Protein AF-A0A528KGW8-F1 (afdb_monomer)

Secondary structure (DSSP, 8-state):
----HHHHHHHHHHHHHHHHHTPPP----GGGG-GGGGT-SSGGGS-HHHHHHHHHHHT-SS-------BTTB--HHHHHHHHTS-GGG-

Foldseek 3Di:
DPDDPQQVVLVVVQVVVCVVPVHDGDDDDLCQLDDQLVVDPALVSGDPRNVVVLVCQLPDPDDDDTADQDPNDGDPSSVSSVNNDDPVSD

Sequence (90 aa):
TRPSKTRSFVDLVVQDIAARHGLTGHTYDIDDVGPSLGAAKWSRDLDDRGQAILAQVIAADVLVVGSPTYKGSYTGLFKHFFDLIDPSAL

pLDDT: mean 93.07, std 7.33, range [52.91, 98.0]

Structure (mmCIF, N/CA/C/O backbone):
data_AF-A0A528KGW8-F1
#
_entry.id   AF-A0A528KGW8-F1
#
loop_
_atom_site.group_PDB
_atom_site.id
_atom_site.type_symbol
_atom_site.label_atom_id
_atom_site.label_alt_id
_atom_site.label_comp_id
_atom_site.label_asym_id
_atom_site.label_entity_id
_atom_site.label_seq_id
_atom_site.pdbx_PDB_ins_code
_atom_site.Cartn_x
_atom_site.Cartn_y
_atom_site.Cartn_z
_atom_site.occupancy
_atom_site.B_iso_or_equiv
_atom_site.auth_seq_id
_atom_site.auth_comp_id
_atom_site.auth_asym_id
_atom_site.auth_atom_id
_atom_site.pdbx_PDB_model_num
ATOM 1 N N . THR A 1 1 ? 13.891 -5.876 10.492 1.00 52.91 1 THR A N 1
ATOM 2 C CA . THR A 1 1 ? 12.843 -4.835 10.516 1.00 52.91 1 THR A CA 1
ATOM 3 C C . THR A 1 1 ? 13.505 -3.474 10.473 1.00 52.91 1 THR A C 1
ATOM 5 O O . THR A 1 1 ? 14.376 -3.197 11.289 1.00 52.91 1 THR A O 1
ATOM 8 N N . ARG A 1 2 ? 13.171 -2.644 9.480 1.00 60.81 2 ARG A N 1
ATOM 9 C CA . ARG A 1 2 ? 13.604 -1.240 9.438 1.00 60.81 2 ARG A CA 1
ATOM 10 C C . ARG A 1 2 ? 12.528 -0.420 10.163 1.00 60.81 2 ARG A C 1
ATOM 12 O O . ARG A 1 2 ? 11.365 -0.555 9.794 1.00 60.81 2 ARG A O 1
ATOM 19 N N . PRO A 1 3 ? 12.845 0.365 11.204 1.00 76.06 3 PRO A N 1
ATOM 20 C CA . PRO A 1 3 ? 11.818 1.116 11.920 1.00 76.06 3 PRO A CA 1
ATOM 21 C C . PRO A 1 3 ? 11.200 2.180 10.998 1.00 76.06 3 PRO A C 1
ATOM 23 O O . PRO A 1 3 ? 11.921 2.998 10.426 1.00 76.06 3 PRO A O 1
ATOM 26 N N . SER A 1 4 ? 9.871 2.172 10.856 1.00 87.56 4 SER A N 1
ATOM 27 C CA . SER A 1 4 ? 9.104 3.115 10.030 1.00 87.56 4 SER A CA 1
ATOM 28 C C . SER A 1 4 ? 7.947 3.688 10.847 1.00 87.56 4 SER A C 1
ATOM 30 O O . SER A 1 4 ? 7.039 2.963 11.242 1.00 87.56 4 SER A O 1
ATOM 32 N N . LYS A 1 5 ? 7.976 5.005 11.104 1.00 91.25 5 LYS A N 1
ATOM 33 C CA . LYS A 1 5 ? 6.914 5.697 11.858 1.00 91.25 5 LYS A CA 1
ATOM 34 C C . LYS A 1 5 ? 5.560 5.595 11.153 1.00 91.25 5 LYS A C 1
ATOM 36 O O . LYS A 1 5 ? 4.556 5.361 11.815 1.00 91.25 5 LYS A O 1
ATOM 41 N N . THR A 1 6 ? 5.548 5.735 9.823 1.00 92.81 6 THR A N 1
ATOM 42 C CA . THR A 1 6 ? 4.339 5.579 9.003 1.00 92.81 6 THR A CA 1
ATOM 43 C C . THR A 1 6 ? 3.759 4.183 9.179 1.00 92.81 6 THR A C 1
ATOM 45 O O . THR A 1 6 ? 2.578 4.056 9.482 1.00 92.81 6 THR A O 1
ATOM 48 N N . ARG A 1 7 ? 4.600 3.146 9.073 1.00 93.88 7 ARG A N 1
ATOM 49 C CA . ARG A 1 7 ? 4.165 1.758 9.239 1.00 93.88 7 ARG A CA 1
ATOM 50 C C . ARG A 1 7 ? 3.592 1.508 10.631 1.00 93.88 7 ARG A C 1
ATOM 52 O O . ARG A 1 7 ? 2.486 1.000 10.733 1.00 93.88 7 ARG A O 1
ATOM 59 N N . SER A 1 8 ? 4.294 1.927 11.685 1.00 94.94 8 SER A N 1
ATOM 60 C CA . SER A 1 8 ? 3.818 1.746 13.063 1.00 94.94 8 SER A CA 1
ATOM 61 C C . SER A 1 8 ? 2.474 2.432 13.324 1.00 94.94 8 SER A C 1
ATOM 63 O O . SER A 1 8 ? 1.654 1.895 14.061 1.00 94.94 8 SER A O 1
ATOM 65 N N . PHE A 1 9 ? 2.232 3.603 12.726 1.00 95.88 9 PHE A N 1
ATOM 66 C CA . PHE A 1 9 ? 0.946 4.288 12.854 1.00 95.88 9 PHE A CA 1
ATOM 67 C C . PHE A 1 9 ? -0.173 3.579 12.079 1.00 95.88 9 PHE A C 1
ATOM 69 O O . PHE A 1 9 ? -1.256 3.393 12.624 1.00 95.88 9 PHE A O 1
ATOM 76 N N . VAL A 1 10 ? 0.092 3.137 10.844 1.00 97.00 10 VAL A N 1
ATOM 77 C CA . VAL A 1 10 ? -0.875 2.355 10.056 1.00 97.00 10 VAL A CA 1
ATOM 78 C C . VAL A 1 10 ? -1.225 1.053 10.774 1.00 97.00 10 VAL A C 1
ATOM 80 O O . VAL A 1 10 ? -2.405 0.762 10.937 1.00 97.00 10 VAL A O 1
ATOM 83 N N . ASP A 1 11 ? -0.227 0.316 11.270 1.00 96.25 11 ASP A N 1
ATOM 84 C CA . ASP A 1 11 ? -0.442 -0.923 12.024 1.00 96.25 11 ASP A CA 1
ATOM 85 C C . ASP A 1 11 ? -1.333 -0.684 13.249 1.00 96.25 11 ASP A C 1
ATOM 87 O O . ASP A 1 11 ? -2.270 -1.442 13.481 1.00 96.25 11 ASP A O 1
ATOM 91 N N . LEU A 1 12 ? -1.098 0.395 14.004 1.00 97.12 12 LEU A N 1
ATOM 92 C CA . LEU A 1 12 ? -1.936 0.751 15.151 1.00 97.12 12 LEU A CA 1
ATOM 93 C C . LEU A 1 12 ? -3.405 0.956 14.748 1.00 97.12 12 LEU A C 1
ATOM 95 O O . LEU A 1 12 ? -4.297 0.423 15.404 1.00 97.12 12 LEU A O 1
ATOM 99 N N . VAL A 1 13 ? -3.655 1.710 13.674 1.00 97.94 13 VAL A N 1
ATOM 100 C CA . VAL A 1 13 ? -5.015 2.004 13.192 1.00 97.94 13 VAL A CA 1
ATOM 101 C C . VAL A 1 13 ? -5.699 0.744 12.658 1.00 97.94 13 VAL A C 1
ATOM 103 O O . VAL A 1 13 ? -6.856 0.495 12.988 1.00 97.94 13 VAL A O 1
ATOM 106 N N . VAL A 1 14 ? -4.986 -0.079 11.883 1.00 97.88 14 VAL A N 1
ATOM 107 C CA . VAL A 1 14 ? -5.506 -1.352 11.355 1.00 97.88 14 VAL A CA 1
ATOM 108 C C . VAL A 1 14 ? -5.912 -2.283 12.494 1.00 97.88 14 VAL A C 1
ATOM 110 O O . VAL A 1 14 ? -7.009 -2.836 12.465 1.00 97.88 14 VAL A O 1
ATOM 113 N N . GLN A 1 15 ? -5.064 -2.433 13.516 1.00 97.31 15 GLN A N 1
ATOM 114 C CA . GLN A 1 15 ? -5.367 -3.297 14.659 1.00 97.31 15 GLN A CA 1
ATOM 115 C C . GLN A 1 15 ? -6.544 -2.770 15.491 1.00 97.31 15 GLN A C 1
ATOM 117 O O . GLN A 1 15 ? -7.378 -3.561 15.929 1.00 97.31 15 GLN A O 1
ATOM 122 N N . ASP A 1 16 ? -6.657 -1.452 15.677 1.00 97.88 16 ASP A N 1
ATOM 123 C CA . ASP A 1 16 ? -7.787 -0.842 16.390 1.00 97.88 16 ASP A CA 1
ATOM 124 C C . ASP A 1 16 ? -9.120 -1.065 15.654 1.00 97.88 16 ASP A C 1
ATOM 126 O O . ASP A 1 16 ? -10.097 -1.499 16.267 1.00 97.88 16 ASP A O 1
ATOM 130 N N . ILE A 1 17 ? -9.156 -0.853 14.333 1.00 97.50 17 ILE A N 1
ATOM 131 C CA . ILE A 1 17 ? -10.345 -1.119 13.506 1.00 97.50 17 ILE A CA 1
ATOM 132 C C . ILE A 1 17 ? -10.692 -2.612 13.541 1.00 97.50 17 ILE A C 1
ATOM 134 O O . ILE A 1 17 ? -11.843 -2.972 13.798 1.00 97.50 17 ILE A O 1
ATOM 138 N N . ALA A 1 18 ? -9.703 -3.485 13.335 1.00 97.19 18 ALA A N 1
ATOM 139 C CA . ALA A 1 18 ? -9.907 -4.929 13.337 1.00 97.19 18 ALA A CA 1
ATOM 140 C C . ALA A 1 18 ? -10.512 -5.419 14.661 1.00 97.19 18 ALA A C 1
ATOM 142 O O . ALA A 1 18 ? -11.519 -6.129 14.656 1.00 97.19 18 ALA A O 1
ATOM 143 N N . ALA A 1 19 ? -9.966 -4.969 15.795 1.00 97.19 19 ALA A N 1
ATOM 144 C CA . ALA A 1 19 ? -10.451 -5.343 17.120 1.00 97.19 19 ALA A CA 1
ATOM 145 C C . ALA A 1 19 ? -11.880 -4.845 17.396 1.00 97.19 19 ALA A C 1
ATOM 147 O O . ALA A 1 19 ? -12.690 -5.584 17.955 1.00 97.19 19 ALA A O 1
ATOM 148 N N . ARG A 1 20 ? -12.210 -3.611 16.997 1.00 97.69 20 ARG A N 1
ATOM 149 C CA . ARG A 1 20 ? -13.539 -3.017 17.240 1.00 97.69 20 ARG A CA 1
ATOM 150 C C . ARG A 1 20 ? -14.646 -3.639 16.399 1.00 97.69 20 ARG A C 1
ATOM 152 O O . ARG A 1 20 ? -15.797 -3.641 16.829 1.00 97.69 20 ARG A O 1
ATOM 159 N N . HIS A 1 21 ? -14.303 -4.144 15.218 1.00 96.88 21 HIS A N 1
ATOM 160 C CA . HIS A 1 21 ? -15.272 -4.649 14.246 1.00 96.88 21 HIS A CA 1
ATOM 161 C C . HIS A 1 21 ? -15.223 -6.172 14.057 1.00 96.88 21 HIS A C 1
ATOM 163 O O . HIS A 1 21 ? -16.001 -6.703 13.272 1.00 96.88 21 HIS A O 1
ATOM 169 N N . GLY A 1 22 ? -14.348 -6.884 14.778 1.00 95.94 22 GLY A N 1
ATOM 170 C CA . GLY A 1 22 ? -14.189 -8.334 14.636 1.00 95.94 22 GLY A CA 1
ATOM 171 C C . GLY A 1 22 ? -13.655 -8.750 13.261 1.00 95.94 22 GLY A C 1
ATOM 172 O O . GLY A 1 22 ? -14.005 -9.819 12.767 1.00 95.94 22 GLY A O 1
ATOM 173 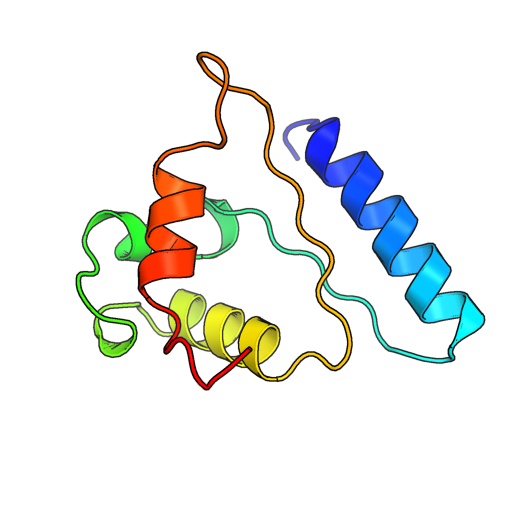N N . LEU A 1 23 ? -12.845 -7.893 12.632 1.00 95.81 23 LEU A N 1
ATOM 174 C CA . LEU A 1 23 ? -12.245 -8.127 11.316 1.00 95.81 23 LEU A CA 1
ATOM 175 C C . LEU A 1 23 ? -10.830 -8.703 11.452 1.00 95.81 23 LEU A C 1
ATOM 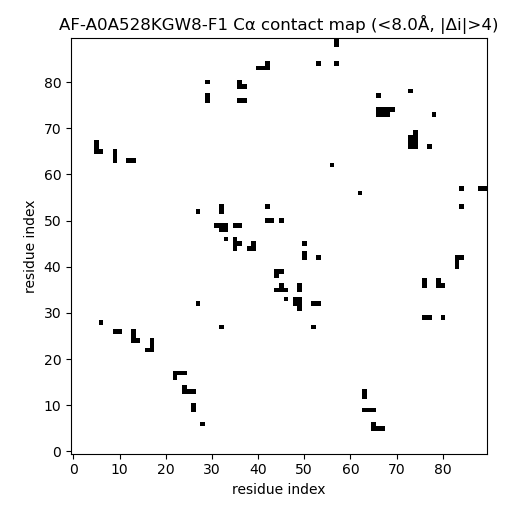177 O O . LEU A 1 23 ? -10.227 -8.688 12.526 1.00 95.81 23 LEU A O 1
ATOM 181 N N . THR A 1 24 ? -10.271 -9.169 10.336 1.00 95.00 24 THR A N 1
ATOM 182 C CA . THR A 1 24 ? -8.847 -9.521 10.249 1.00 95.00 24 THR A CA 1
ATOM 183 C C . THR A 1 24 ? -8.067 -8.342 9.674 1.00 95.00 24 THR A C 1
ATOM 185 O O . THR A 1 24 ? -8.456 -7.781 8.655 1.00 95.00 24 THR A O 1
ATOM 188 N N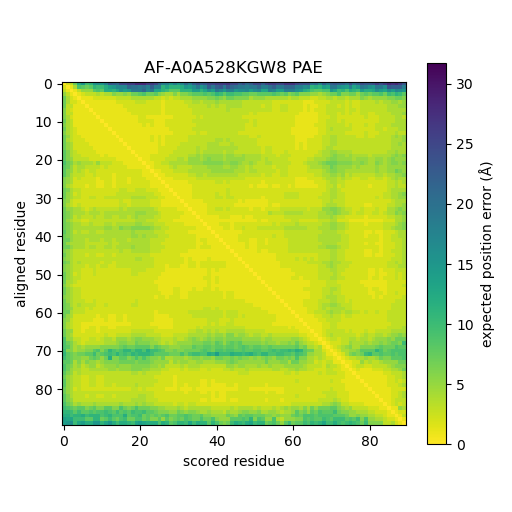 . GLY A 1 25 ? -6.967 -7.959 10.326 1.00 95.62 25 GLY A N 1
ATOM 189 C CA . GLY A 1 25 ? -6.095 -6.877 9.872 1.00 95.62 25 GLY A CA 1
ATOM 190 C C . GLY A 1 25 ? -4.815 -7.400 9.225 1.00 95.62 25 GLY A C 1
ATOM 191 O O . GLY A 1 25 ? -4.073 -8.162 9.847 1.00 95.62 25 GLY A O 1
ATOM 192 N N . HIS A 1 26 ? -4.522 -6.936 8.012 1.00 96.06 26 HIS A N 1
ATOM 193 C CA . HIS A 1 26 ? -3.249 -7.150 7.325 1.00 96.06 26 HIS A CA 1
ATOM 194 C C . HIS A 1 26 ? -2.651 -5.800 6.933 1.00 96.06 26 HIS A C 1
ATOM 196 O O . HIS A 1 26 ? -3.370 -4.913 6.480 1.00 96.06 26 HIS A O 1
ATOM 202 N N . THR A 1 27 ? -1.333 -5.656 7.067 1.00 96.56 27 THR A N 1
ATOM 203 C CA . THR A 1 27 ? -0.629 -4.441 6.646 1.00 96.56 27 THR A CA 1
ATOM 204 C C . THR A 1 27 ? 0.572 -4.806 5.781 1.00 96.56 27 THR A C 1
ATOM 206 O O . THR A 1 27 ? 1.375 -5.666 6.158 1.00 96.56 27 THR A O 1
ATOM 209 N N . TYR A 1 28 ? 0.741 -4.084 4.675 1.00 96.12 28 TYR A N 1
ATOM 210 C CA . TYR A 1 28 ? 1.840 -4.231 3.720 1.00 96.12 28 TYR A CA 1
ATOM 211 C C . TYR A 1 28 ? 2.622 -2.920 3.582 1.00 96.12 28 TYR A C 1
ATOM 213 O O . TYR A 1 28 ? 2.045 -1.835 3.645 1.00 96.12 28 TYR A O 1
ATOM 221 N N . ASP A 1 29 ? 3.946 -3.012 3.477 1.00 94.19 29 ASP A N 1
ATOM 222 C CA . ASP A 1 29 ? 4.799 -1.925 2.995 1.00 94.19 29 ASP A CA 1
ATOM 223 C C . ASP A 1 29 ? 4.898 -2.024 1.466 1.00 94.19 29 ASP A C 1
ATOM 225 O O . ASP A 1 29 ? 4.684 -3.087 0.883 1.00 94.19 29 ASP A O 1
ATOM 229 N N . ILE A 1 30 ? 5.243 -0.930 0.794 1.00 93.19 30 ILE A N 1
ATOM 230 C CA . ILE A 1 30 ? 5.399 -0.933 -0.662 1.00 93.19 30 ILE A CA 1
ATOM 231 C C . ILE A 1 30 ? 6.515 -1.890 -1.102 1.00 93.19 30 ILE A C 1
ATOM 233 O O . ILE A 1 30 ? 6.407 -2.543 -2.138 1.00 93.19 30 ILE A O 1
ATOM 237 N N . ASP A 1 31 ? 7.544 -2.035 -0.264 1.00 92.31 31 ASP A N 1
ATOM 238 C CA . ASP A 1 31 ? 8.639 -2.984 -0.466 1.00 92.31 31 ASP A CA 1
ATOM 239 C C . ASP A 1 31 ? 8.153 -4.447 -0.392 1.00 92.31 31 ASP A C 1
ATOM 241 O O . ASP A 1 31 ? 8.788 -5.338 -0.964 1.00 92.31 31 ASP A O 1
ATOM 245 N N . ASP A 1 32 ? 7.014 -4.714 0.266 1.00 95.25 32 ASP A N 1
ATOM 246 C CA . ASP A 1 32 ? 6.444 -6.060 0.356 1.00 95.25 32 ASP A CA 1
ATOM 247 C C . ASP A 1 32 ? 5.843 -6.531 -0.969 1.00 95.25 32 ASP A C 1
ATOM 249 O O . ASP A 1 32 ? 5.768 -7.742 -1.168 1.00 95.25 32 ASP A O 1
ATOM 253 N N . VAL A 1 33 ? 5.455 -5.626 -1.875 1.00 96.06 33 VAL A N 1
ATOM 254 C CA . VAL A 1 33 ? 4.942 -5.977 -3.216 1.00 96.06 33 VAL A CA 1
ATOM 255 C C . VAL A 1 33 ? 6.030 -6.654 -4.054 1.00 96.06 33 VAL A C 1
ATOM 257 O O . VAL A 1 33 ? 5.735 -7.509 -4.883 1.00 96.06 33 VAL A O 1
ATOM 260 N N . GLY A 1 34 ? 7.297 -6.339 -3.777 1.00 95.00 34 GLY A N 1
ATOM 261 C CA . GLY A 1 34 ? 8.445 -6.961 -4.418 1.00 95.00 34 GLY A CA 1
ATOM 262 C C . GLY A 1 34 ? 8.977 -6.194 -5.634 1.00 95.00 34 GLY A C 1
ATOM 263 O O . GLY A 1 34 ? 8.478 -5.129 -6.003 1.00 95.00 34 GLY A O 1
ATOM 264 N N . PRO A 1 35 ? 10.049 -6.715 -6.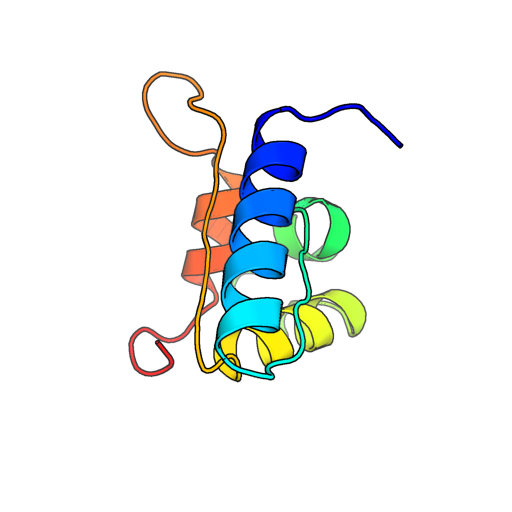256 1.00 95.00 35 PRO A N 1
ATOM 265 C CA . PRO A 1 35 ? 10.821 -5.990 -7.263 1.00 95.00 35 PRO A CA 1
ATOM 266 C C . PRO A 1 35 ? 10.077 -5.793 -8.591 1.00 95.00 35 PRO A C 1
ATOM 268 O O . PRO A 1 35 ? 10.419 -4.874 -9.335 1.00 95.00 35 PRO A O 1
ATOM 271 N N . SER A 1 36 ? 9.065 -6.618 -8.890 1.00 96.94 36 SER A N 1
ATOM 272 C CA . SER A 1 36 ? 8.257 -6.495 -10.111 1.00 96.94 36 SER A CA 1
ATOM 273 C C . SER A 1 36 ? 7.481 -5.176 -10.178 1.00 96.94 36 SER A C 1
ATOM 275 O O . SER A 1 36 ? 7.292 -4.643 -11.272 1.00 96.94 36 SER A O 1
ATOM 277 N N . LEU A 1 37 ? 7.127 -4.589 -9.025 1.00 97.31 37 LEU A N 1
ATOM 278 C CA . LEU A 1 37 ? 6.368 -3.340 -8.951 1.00 97.31 37 LEU A CA 1
ATOM 279 C C . LEU A 1 37 ? 7.018 -2.210 -9.751 1.00 97.31 37 LEU A C 1
ATOM 281 O O . LEU A 1 37 ? 6.318 -1.490 -10.441 1.00 97.31 37 LEU A O 1
ATOM 285 N N . GLY A 1 38 ? 8.342 -2.048 -9.696 1.00 95.81 38 GLY A N 1
ATOM 286 C CA . GLY A 1 38 ? 9.005 -0.911 -10.346 1.00 95.81 38 GLY A CA 1
ATOM 287 C C . GLY A 1 38 ? 8.952 -0.925 -11.880 1.00 95.81 38 GLY A C 1
ATOM 288 O O . GLY A 1 38 ? 9.164 0.116 -12.499 1.00 95.81 38 GLY A O 1
ATOM 289 N N . ALA A 1 39 ? 8.711 -2.089 -12.491 1.00 96.06 39 ALA A N 1
ATOM 290 C CA . ALA A 1 39 ? 8.677 -2.264 -13.944 1.00 96.06 39 ALA A CA 1
ATOM 291 C C . ALA A 1 39 ? 7.265 -2.532 -14.494 1.00 96.06 39 ALA A C 1
ATOM 293 O O . ALA A 1 39 ? 7.078 -2.510 -15.715 1.00 96.06 39 ALA A O 1
ATOM 294 N N . ALA A 1 40 ? 6.292 -2.796 -13.619 1.00 97.50 40 ALA A N 1
ATOM 295 C CA . ALA A 1 40 ? 4.933 -3.153 -13.996 1.00 97.50 40 ALA A CA 1
ATOM 296 C C . ALA A 1 40 ? 4.211 -1.969 -14.653 1.00 97.50 40 ALA A C 1
ATOM 298 O O . ALA A 1 40 ? 4.189 -0.865 -14.123 1.00 97.50 40 ALA A O 1
ATOM 299 N N . LYS A 1 41 ? 3.589 -2.177 -15.815 1.00 96.31 41 LYS A N 1
ATOM 300 C CA . LYS A 1 41 ? 2.705 -1.169 -16.435 1.00 96.31 41 LYS A CA 1
ATOM 301 C C . LYS A 1 41 ? 1.237 -1.477 -16.172 1.00 96.31 41 LYS A C 1
ATOM 303 O O . LYS A 1 41 ? 0.404 -0.579 -16.225 1.00 96.31 41 LYS A O 1
ATOM 308 N N . TRP A 1 42 ? 0.940 -2.745 -15.914 1.00 96.06 42 TRP A N 1
ATOM 309 C CA . TRP A 1 42 ? -0.381 -3.284 -15.630 1.00 96.06 42 TRP A CA 1
ATOM 310 C C . TRP A 1 42 ? -0.304 -4.221 -14.424 1.00 96.06 42 TRP A C 1
ATOM 312 O O . TRP A 1 42 ? 0.741 -4.811 -14.167 1.00 96.06 42 TRP A O 1
ATOM 322 N N . SER A 1 43 ? -1.420 -4.430 -13.722 1.00 96.00 43 SER A N 1
ATOM 323 C CA . SER A 1 43 ? -1.500 -5.372 -12.592 1.00 96.00 43 SER A CA 1
ATOM 324 C C . SER A 1 43 ? -1.010 -6.785 -12.936 1.00 96.00 43 SER A C 1
ATOM 326 O O . SER A 1 43 ? -0.336 -7.419 -12.131 1.00 96.00 43 SER A O 1
ATOM 328 N N . ARG A 1 44 ? -1.277 -7.253 -14.163 1.00 96.00 44 ARG A N 1
ATOM 329 C CA . ARG A 1 44 ? -0.804 -8.546 -14.695 1.00 96.00 44 ARG A CA 1
ATOM 330 C C . ARG A 1 44 ? 0.716 -8.653 -14.881 1.00 96.00 44 ARG A C 1
ATOM 332 O O . ARG A 1 44 ? 1.202 -9.751 -15.120 1.00 96.00 44 ARG A O 1
ATOM 339 N N . ASP A 1 45 ? 1.441 -7.536 -14.826 1.00 97.69 45 ASP A N 1
ATOM 340 C CA . ASP A 1 45 ? 2.903 -7.515 -14.947 1.00 97.69 45 ASP A CA 1
ATOM 341 C C . ASP A 1 45 ? 3.592 -7.750 -13.585 1.00 97.69 45 ASP A C 1
ATOM 343 O O . ASP A 1 45 ? 4.813 -7.907 -13.534 1.00 97.69 45 ASP A O 1
ATOM 347 N N . LEU A 1 46 ? 2.831 -7.764 -12.481 1.00 98.00 46 LEU A N 1
ATOM 348 C CA . LEU A 1 46 ? 3.337 -8.139 -11.161 1.00 98.00 46 LEU A CA 1
ATOM 349 C C . LEU A 1 46 ? 3.635 -9.642 -11.108 1.00 98.00 46 LEU A C 1
ATOM 351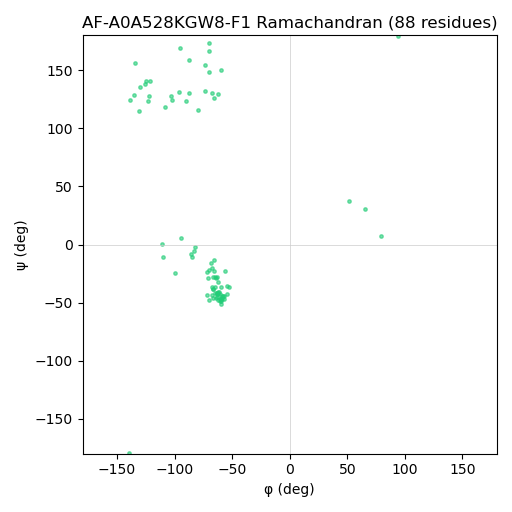 O O . LEU A 1 46 ? 2.946 -10.449 -11.734 1.00 98.00 46 LEU A O 1
ATOM 355 N N . ASP A 1 47 ? 4.636 -10.018 -10.317 1.00 97.81 47 ASP A N 1
ATOM 356 C CA . ASP A 1 47 ? 4.865 -11.420 -9.959 1.00 97.81 47 ASP A CA 1
ATOM 357 C C . ASP A 1 47 ? 3.770 -11.954 -9.012 1.00 97.81 47 ASP A C 1
ATOM 359 O O . ASP A 1 47 ? 2.925 -11.201 -8.522 1.00 97.81 47 ASP A O 1
ATOM 363 N N . ASP A 1 48 ? 3.791 -13.259 -8.729 1.00 97.88 48 ASP A N 1
ATOM 364 C CA . ASP A 1 48 ? 2.782 -13.924 -7.891 1.00 97.88 48 ASP A CA 1
ATOM 365 C C . ASP A 1 48 ? 2.618 -13.266 -6.511 1.00 97.88 48 ASP A C 1
ATOM 367 O O . ASP A 1 48 ? 1.510 -13.184 -5.976 1.00 97.88 48 ASP A O 1
ATOM 371 N N . ARG A 1 49 ? 3.715 -12.762 -5.932 1.00 96.88 49 ARG A N 1
ATOM 372 C CA . ARG A 1 49 ? 3.697 -12.088 -4.631 1.00 96.88 49 ARG A CA 1
ATOM 373 C C . ARG A 1 49 ? 3.001 -10.734 -4.737 1.00 96.88 49 ARG A C 1
ATOM 375 O O . ARG A 1 49 ? 2.129 -10.438 -3.916 1.00 96.88 49 ARG A O 1
ATOM 382 N N . GLY A 1 50 ? 3.359 -9.935 -5.738 1.00 97.56 50 GLY A N 1
ATOM 383 C CA . GLY A 1 50 ? 2.727 -8.646 -5.994 1.00 97.56 50 GLY A CA 1
ATOM 384 C C . GLY A 1 50 ? 1.240 -8.787 -6.321 1.00 97.56 50 GLY A C 1
ATOM 385 O O . GLY A 1 50 ? 0.423 -8.048 -5.770 1.00 97.56 50 GLY A O 1
ATOM 386 N N . GLN A 1 51 ? 0.871 -9.779 -7.139 1.00 97.81 51 GLN A N 1
ATOM 387 C CA . GLN A 1 51 ? -0.528 -10.075 -7.467 1.00 97.81 51 GLN A CA 1
ATOM 388 C C . GLN A 1 51 ? -1.335 -10.495 -6.233 1.00 97.81 51 GLN A C 1
ATOM 390 O O . GLN A 1 51 ? -2.459 -10.026 -6.059 1.00 97.81 51 GLN A O 1
ATOM 395 N N . ALA A 1 52 ? -0.772 -11.325 -5.349 1.00 97.88 52 ALA A N 1
ATOM 396 C CA . ALA A 1 52 ? -1.453 -11.749 -4.126 1.00 97.88 52 ALA A CA 1
ATOM 397 C C . ALA A 1 52 ? -1.735 -10.575 -3.174 1.00 97.88 52 ALA A C 1
ATOM 399 O O . ALA A 1 52 ? -2.836 -10.470 -2.630 1.00 97.88 52 ALA A O 1
ATOM 400 N N . ILE A 1 53 ? -0.767 -9.669 -2.999 1.00 97.81 53 ILE A N 1
ATOM 401 C CA . ILE A 1 53 ? -0.946 -8.468 -2.170 1.00 97.81 53 ILE A CA 1
ATOM 402 C C . ILE A 1 53 ? -1.976 -7.530 -2.804 1.00 97.81 53 ILE A C 1
ATOM 404 O O . IL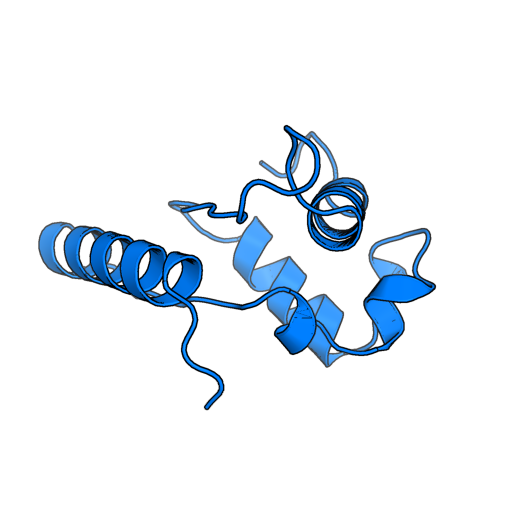E A 1 53 ? -2.881 -7.065 -2.113 1.00 97.81 53 ILE A O 1
ATOM 408 N N . LEU A 1 54 ? -1.882 -7.291 -4.115 1.00 97.19 54 LEU A N 1
ATOM 409 C CA . LEU A 1 54 ? -2.841 -6.462 -4.845 1.00 97.19 54 LEU A CA 1
ATOM 410 C C . LEU A 1 54 ? -4.272 -7.005 -4.710 1.00 97.19 54 LEU A C 1
ATOM 412 O O . LEU A 1 54 ? -5.193 -6.242 -4.428 1.00 97.19 54 LEU A O 1
ATOM 416 N N . ALA A 1 55 ? -4.452 -8.320 -4.848 1.00 96.88 55 ALA A N 1
ATOM 417 C CA . ALA A 1 55 ? -5.748 -8.969 -4.691 1.00 96.88 55 ALA A CA 1
ATOM 418 C C . ALA A 1 55 ? -6.319 -8.799 -3.275 1.00 96.88 55 ALA A C 1
ATOM 420 O O . ALA A 1 55 ? -7.506 -8.523 -3.131 1.00 96.88 55 ALA A O 1
ATOM 421 N N . GLN A 1 56 ? -5.489 -8.911 -2.232 1.00 96.56 56 GLN A N 1
ATOM 422 C CA . GLN A 1 56 ? -5.941 -8.658 -0.861 1.00 96.56 56 GLN A CA 1
ATOM 423 C C . GLN A 1 56 ? -6.319 -7.196 -0.618 1.00 96.56 56 GLN A C 1
ATOM 425 O O . GLN A 1 56 ? -7.290 -6.941 0.087 1.00 96.56 56 GLN A O 1
ATOM 430 N N . VAL A 1 57 ? -5.580 -6.248 -1.202 1.00 96.31 57 VAL A N 1
ATOM 431 C CA . VAL A 1 57 ? -5.897 -4.815 -1.106 1.00 96.31 57 VAL A CA 1
ATOM 432 C C . VAL A 1 57 ? -7.242 -4.508 -1.762 1.00 96.31 57 VAL A C 1
ATOM 434 O O . VAL A 1 57 ? -8.050 -3.807 -1.164 1.00 96.31 57 VAL A O 1
ATOM 437 N N . ILE A 1 58 ? -7.495 -5.057 -2.953 1.00 95.69 58 ILE A N 1
ATOM 438 C CA . ILE A 1 58 ? -8.759 -4.868 -3.684 1.00 95.69 58 ILE A CA 1
ATOM 439 C C . ILE A 1 58 ? -9.935 -5.536 -2.959 1.00 95.69 58 ILE A C 1
ATOM 441 O O . ILE A 1 58 ? -11.041 -5.010 -2.955 1.00 95.69 58 ILE A O 1
ATOM 445 N N . ALA A 1 59 ? -9.715 -6.696 -2.338 1.00 95.12 59 ALA A N 1
ATOM 446 C CA . ALA A 1 59 ? -10.767 -7.436 -1.643 1.00 95.12 59 ALA A CA 1
ATOM 447 C C . ALA A 1 59 ? -11.058 -6.930 -0.216 1.00 95.12 59 ALA A C 1
ATOM 449 O O . ALA A 1 59 ? -11.914 -7.502 0.457 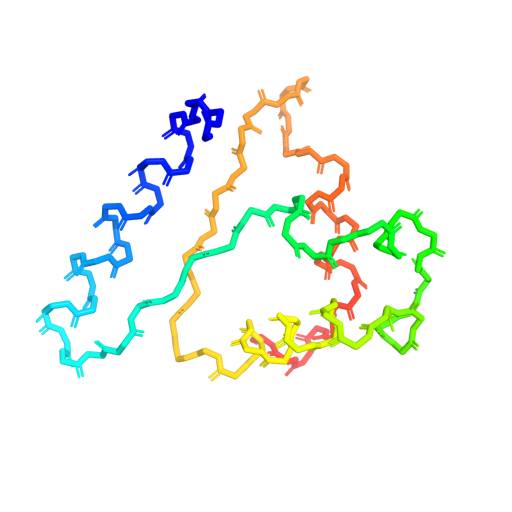1.00 95.12 59 ALA A O 1
ATOM 450 N N . ALA A 1 60 ? -10.333 -5.925 0.281 1.00 96.06 60 ALA A N 1
ATOM 451 C CA . ALA A 1 60 ? -10.482 -5.454 1.652 1.00 96.06 60 ALA A CA 1
ATOM 452 C C . ALA A 1 60 ? -11.781 -4.654 1.843 1.00 96.06 60 ALA A C 1
ATOM 454 O O . ALA A 1 60 ? -12.040 -3.697 1.120 1.00 96.06 60 ALA A O 1
ATOM 455 N N . ASP A 1 61 ? -12.541 -4.968 2.897 1.00 94.81 61 ASP A N 1
ATOM 456 C CA . ASP A 1 61 ? -13.728 -4.187 3.284 1.00 94.81 61 ASP A CA 1
ATOM 457 C C . ASP A 1 61 ? -13.366 -2.770 3.764 1.00 94.81 61 ASP A C 1
ATOM 459 O O . ASP A 1 61 ? -14.166 -1.837 3.684 1.00 94.81 61 ASP A O 1
ATOM 463 N N . VAL A 1 62 ? -12.157 -2.612 4.315 1.00 95.38 62 VAL A N 1
ATOM 464 C CA . VAL A 1 62 ? -11.625 -1.344 4.822 1.00 95.38 62 VAL A CA 1
ATOM 465 C C . VAL A 1 62 ? -10.159 -1.222 4.430 1.00 95.38 62 VAL A C 1
ATOM 467 O O . VAL A 1 62 ? -9.338 -2.061 4.802 1.00 95.38 62 VAL A O 1
ATOM 470 N N . LEU A 1 63 ? -9.815 -0.131 3.744 1.00 96.12 63 LEU A N 1
ATOM 471 C CA . LEU A 1 63 ? -8.445 0.175 3.349 1.00 96.12 63 LEU A CA 1
ATOM 472 C C . LEU A 1 63 ? -7.879 1.343 4.172 1.00 96.12 63 LEU A C 1
ATOM 474 O O . LEU A 1 63 ? -8.366 2.472 4.101 1.00 96.12 63 LEU A O 1
ATOM 478 N N . VAL A 1 64 ? -6.810 1.083 4.931 1.00 96.56 64 VAL A N 1
ATOM 479 C CA . VAL A 1 64 ? -6.032 2.114 5.638 1.00 96.56 64 VAL A CA 1
ATOM 480 C C . VAL A 1 64 ? -4.748 2.377 4.864 1.00 96.56 64 VAL A C 1
ATOM 482 O O . VAL A 1 64 ? -3.957 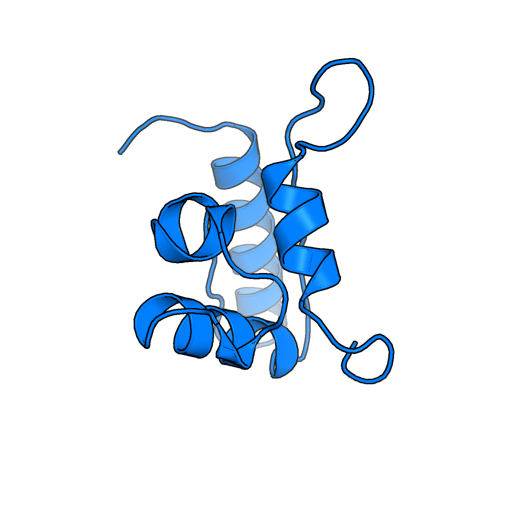1.466 4.627 1.00 96.56 64 VAL A O 1
ATOM 485 N N . VAL A 1 65 ? -4.519 3.635 4.492 1.00 95.44 65 VAL A N 1
ATOM 486 C CA . VAL A 1 65 ? -3.426 4.013 3.595 1.00 95.44 65 VAL A CA 1
ATOM 487 C C . VAL A 1 65 ? -2.504 5.026 4.262 1.00 95.44 65 VAL A C 1
ATOM 489 O O . VAL A 1 65 ? -2.952 6.065 4.745 1.00 95.44 65 VAL A O 1
ATOM 492 N N . GLY A 1 66 ? -1.199 4.747 4.265 1.00 93.50 66 GLY A N 1
ATOM 493 C CA . GLY A 1 66 ? -0.183 5.654 4.794 1.00 93.50 66 GLY A CA 1
ATOM 494 C C . GLY A 1 66 ? 1.025 5.767 3.870 1.00 93.50 66 GLY A C 1
ATOM 495 O O . GLY A 1 66 ? 1.633 4.766 3.510 1.00 93.50 66 GLY A O 1
ATOM 496 N N . SER A 1 67 ? 1.417 6.997 3.539 1.00 91.88 67 SER A N 1
ATOM 497 C CA . SER A 1 67 ? 2.682 7.308 2.864 1.00 91.88 67 SER A CA 1
ATOM 498 C C . SER A 1 67 ? 3.438 8.345 3.693 1.00 91.88 67 SER A C 1
ATOM 500 O O . SER A 1 67 ? 2.821 9.302 4.162 1.00 91.88 67 SER A O 1
ATOM 502 N N . PRO A 1 68 ? 4.767 8.225 3.871 1.00 88.38 68 PRO A N 1
ATOM 503 C CA . PRO A 1 68 ? 5.547 9.361 4.342 1.00 88.38 68 PRO A CA 1
ATOM 504 C C . PRO A 1 68 ? 5.417 10.524 3.350 1.00 88.38 68 PRO A C 1
ATOM 506 O O . PRO A 1 68 ? 5.264 10.310 2.143 1.00 88.38 68 PRO A O 1
ATOM 509 N N . THR A 1 69 ? 5.520 11.753 3.852 1.00 86.38 69 THR A N 1
ATOM 510 C CA . THR A 1 69 ? 5.605 12.937 2.997 1.00 86.38 69 THR A CA 1
ATOM 511 C C . THR A 1 69 ? 7.035 13.081 2.483 1.00 86.38 69 THR A C 1
ATOM 513 O O . THR A 1 69 ? 7.965 13.313 3.256 1.00 86.38 69 THR A O 1
ATOM 516 N N . TYR A 1 70 ? 7.222 12.972 1.173 1.00 79.50 70 TYR A N 1
ATOM 517 C CA . TYR A 1 70 ? 8.493 13.185 0.491 1.00 79.50 70 TYR A CA 1
ATOM 518 C C . TYR A 1 70 ? 8.322 14.276 -0.569 1.00 79.50 70 TYR A C 1
ATOM 520 O O . TYR A 1 70 ? 7.456 14.180 -1.433 1.00 79.50 70 TYR A O 1
ATOM 528 N N . LYS A 1 71 ? 9.127 15.347 -0.492 1.00 83.44 71 LYS A N 1
ATOM 529 C CA . LYS A 1 71 ? 9.014 16.533 -1.372 1.00 83.44 71 LYS A CA 1
ATOM 530 C C . LYS A 1 71 ? 7.590 17.122 -1.440 1.00 83.44 71 LYS A C 1
ATOM 532 O O . LYS A 1 71 ? 7.149 17.572 -2.489 1.00 83.44 71 LYS A O 1
ATOM 537 N N . GLY A 1 72 ? 6.874 17.109 -0.313 1.00 85.81 72 GLY A N 1
ATOM 538 C CA . GLY A 1 72 ? 5.515 17.652 -0.206 1.00 85.81 72 GLY A CA 1
ATOM 539 C C . GLY A 1 72 ? 4.403 16.750 -0.754 1.00 85.81 72 GLY A C 1
ATOM 540 O O . GLY A 1 72 ? 3.263 17.193 -0.803 1.00 85.81 72 GLY A O 1
ATOM 541 N N . SER A 1 73 ? 4.702 15.505 -1.141 1.00 87.94 73 SER A N 1
ATOM 542 C CA . SER A 1 73 ? 3.715 14.547 -1.658 1.00 87.94 73 SER A CA 1
ATOM 543 C C . SER A 1 73 ? 3.954 13.128 -1.119 1.00 87.94 73 SER A C 1
ATOM 545 O O . SER A 1 73 ? 4.875 12.903 -0.332 1.00 87.94 73 SER A O 1
ATOM 547 N N . TYR A 1 74 ? 3.124 12.169 -1.529 1.00 88.00 74 TYR A N 1
ATOM 548 C CA . TYR A 1 74 ? 3.376 10.738 -1.346 1.00 88.00 74 TYR A CA 1
ATOM 549 C C . TYR A 1 74 ? 4.534 10.249 -2.235 1.00 88.00 74 TYR A C 1
ATOM 551 O O . TYR A 1 74 ? 4.988 10.944 -3.148 1.00 88.00 74 TYR A O 1
ATOM 559 N N . THR A 1 75 ? 5.044 9.045 -1.970 1.00 88.38 75 THR A N 1
ATOM 560 C CA . THR A 1 75 ? 6.178 8.497 -2.732 1.00 88.38 75 THR A CA 1
ATOM 561 C C . THR A 1 75 ? 5.771 8.043 -4.141 1.00 88.38 75 THR A C 1
ATOM 563 O O . THR A 1 75 ? 4.620 7.697 -4.403 1.00 88.38 75 THR A O 1
ATOM 566 N N . GLY A 1 76 ? 6.732 8.027 -5.072 1.00 92.06 76 GLY A N 1
ATOM 567 C CA . GLY A 1 76 ? 6.480 7.607 -6.456 1.00 92.06 76 GLY A CA 1
ATOM 568 C C . GLY A 1 76 ? 6.050 6.143 -6.576 1.00 92.06 76 GLY A C 1
ATOM 569 O O . GLY A 1 76 ? 5.103 5.854 -7.295 1.00 92.06 76 GLY A O 1
ATOM 570 N N . LEU A 1 77 ? 6.686 5.232 -5.827 1.00 92.00 77 LEU A N 1
ATOM 571 C CA . LEU A 1 77 ? 6.307 3.811 -5.811 1.00 92.00 77 LEU A CA 1
ATOM 572 C C . LEU A 1 77 ? 4.912 3.589 -5.227 1.00 92.00 77 LEU A C 1
ATOM 574 O O . LEU A 1 77 ? 4.166 2.761 -5.735 1.00 92.00 77 LEU A O 1
ATOM 578 N N . PHE A 1 78 ? 4.542 4.363 -4.206 1.00 93.88 78 PHE A N 1
ATOM 579 C CA . PHE A 1 78 ? 3.192 4.336 -3.662 1.00 93.88 78 PHE A CA 1
ATOM 580 C C . PHE A 1 78 ? 2.161 4.714 -4.734 1.00 93.88 78 PHE A C 1
ATOM 582 O O . PHE A 1 78 ? 1.221 3.964 -4.976 1.00 93.88 78 PHE A O 1
ATOM 589 N N . LYS A 1 79 ? 2.369 5.836 -5.435 1.00 93.88 79 LYS A N 1
ATOM 590 C CA . LYS A 1 79 ? 1.487 6.248 -6.537 1.00 93.88 79 LYS A CA 1
ATOM 591 C C . LYS A 1 79 ? 1.419 5.194 -7.632 1.00 93.88 79 LYS A C 1
ATOM 593 O O . LYS A 1 79 ? 0.339 4.887 -8.118 1.00 93.88 79 LYS A O 1
ATOM 598 N N . HIS A 1 80 ? 2.575 4.648 -7.986 1.00 95.81 80 HIS A N 1
ATOM 599 C CA . HIS A 1 80 ? 2.683 3.652 -9.031 1.00 95.81 80 HIS A CA 1
ATOM 600 C C . HIS A 1 80 ? 1.873 2.392 -8.717 1.00 95.81 80 HIS A C 1
ATOM 602 O O . HIS A 1 80 ? 1.160 1.918 -9.588 1.00 95.81 80 HIS A O 1
ATOM 608 N N . PHE A 1 81 ? 1.908 1.900 -7.475 1.00 96.31 81 PHE A N 1
ATOM 609 C CA . PHE A 1 81 ? 1.070 0.778 -7.048 1.00 96.31 81 PHE A CA 1
ATOM 610 C C . PHE A 1 81 ? -0.425 1.075 -7.207 1.00 96.31 81 PHE A C 1
ATOM 612 O O . PHE A 1 81 ? -1.149 0.264 -7.775 1.00 96.31 81 PHE A O 1
ATOM 619 N N . PHE A 1 82 ? -0.878 2.255 -6.769 1.00 94.81 82 PHE A N 1
ATOM 620 C CA . PHE A 1 82 ? -2.278 2.656 -6.932 1.00 94.81 82 PHE A CA 1
ATOM 621 C C . PHE A 1 82 ? -2.688 2.817 -8.404 1.00 94.81 82 PHE A C 1
ATOM 623 O O . PHE A 1 82 ? -3.841 2.567 -8.732 1.00 94.81 82 PHE A O 1
ATOM 630 N N . ASP A 1 83 ? -1.759 3.160 -9.300 1.00 95.06 83 ASP A N 1
ATOM 631 C CA . ASP A 1 83 ? -2.021 3.230 -10.746 1.00 95.06 83 ASP A CA 1
ATOM 632 C C . ASP A 1 83 ? -2.268 1.866 -11.400 1.00 95.06 83 ASP A C 1
ATOM 634 O O . ASP A 1 83 ? -2.786 1.810 -12.515 1.00 95.06 83 ASP A O 1
ATOM 638 N N . LEU A 1 84 ? -1.912 0.767 -10.728 1.00 95.75 84 LEU A N 1
ATOM 639 C CA . LEU A 1 84 ? -2.190 -0.590 -11.203 1.00 95.75 84 LEU A CA 1
ATOM 640 C C . LEU A 1 84 ? -3.596 -1.078 -10.818 1.00 95.75 84 LEU A C 1
ATOM 642 O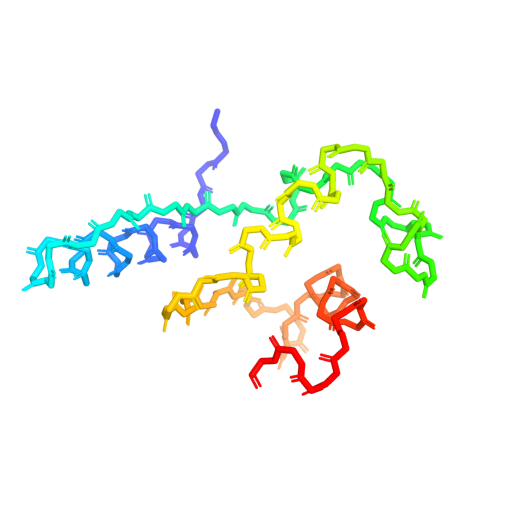 O . LEU A 1 84 ? -4.018 -2.129 -11.305 1.00 95.75 84 LEU A O 1
ATOM 646 N N . ILE A 1 85 ? -4.304 -0.351 -9.947 1.00 94.06 85 ILE A N 1
ATOM 647 C CA . ILE A 1 85 ? -5.658 -0.690 -9.500 1.00 94.06 85 ILE A CA 1
ATOM 648 C C . ILE A 1 85 ? -6.667 -0.091 -10.482 1.00 94.06 85 ILE A C 1
ATOM 650 O O . ILE A 1 85 ? -6.600 1.091 -10.818 1.00 94.06 85 ILE A O 1
ATOM 654 N N . ASP A 1 86 ? -7.618 -0.908 -10.942 1.00 88.50 86 ASP A N 1
ATOM 655 C CA . ASP A 1 86 ? -8.738 -0.402 -11.735 1.00 88.50 86 ASP A CA 1
ATOM 656 C C . ASP A 1 86 ? -9.555 0.589 -10.881 1.00 88.50 86 ASP A C 1
ATOM 658 O O . ASP A 1 86 ? -9.929 0.239 -9.762 1.00 88.50 86 ASP A O 1
ATOM 662 N N . PRO A 1 87 ? -9.868 1.806 -11.362 1.00 84.00 87 PRO A N 1
ATOM 663 C CA . PRO A 1 87 ? -10.637 2.779 -10.585 1.00 84.00 87 PRO A CA 1
ATOM 664 C C . PRO A 1 87 ? -12.006 2.283 -10.101 1.00 84.00 87 PRO A C 1
ATOM 666 O O . PRO A 1 87 ? -12.537 2.837 -9.146 1.00 84.00 87 PRO A O 1
ATOM 669 N N . SER A 1 88 ? -12.589 1.278 -10.759 1.00 86.31 88 SER A N 1
ATOM 670 C CA . SER A 1 88 ? -13.854 0.652 -10.352 1.00 86.31 88 SER A CA 1
ATOM 671 C C . SER A 1 88 ? -13.699 -0.424 -9.269 1.00 86.31 88 SER A C 1
ATOM 673 O O . SER A 1 88 ? -14.701 -0.950 -8.790 1.00 86.31 88 SER A O 1
ATOM 675 N N . ALA A 1 89 ? -12.463 -0.764 -8.896 1.00 80.56 89 ALA A N 1
ATOM 676 C CA . ALA A 1 89 ? -12.137 -1.803 -7.922 1.00 80.56 89 ALA A CA 1
ATOM 677 C C . ALA A 1 89 ? -11.942 -1.278 -6.485 1.00 80.56 89 ALA A C 1
ATOM 679 O O . ALA A 1 89 ? -11.542 -2.058 -5.623 1.00 80.56 89 ALA A O 1
ATOM 680 N N . LEU A 1 90 ? -12.188 0.015 -6.235 1.00 75.06 90 LEU A N 1
ATOM 681 C CA . LEU A 1 90 ? -12.094 0.669 -4.922 1.00 75.06 90 LEU A CA 1
ATOM 682 C C . LEU A 1 90 ? -13.415 1.331 -4.526 1.00 75.06 90 LEU A C 1
ATOM 684 O O . LEU A 1 90 ? -14.123 1.830 -5.431 1.00 75.06 90 LEU A O 1
#

Radius of gyration: 13.49 Å; Cα contacts (8 Å, |Δi|>4): 69; chains: 1; bounding box: 29×32×34 Å

Nearest PDB structures (foldseek):
  7qw4-assembly16_P  TM=8.986E-01  e=1.145E-03  Paracoccus denitrificans PD1222
  3k1y-assembly1_A  TM=8.206E-01  e=1.598E-02  Corynebacterium diphtheriae
  2gsw-assembly2_D  TM=6.679E-01  e=2.275E+00  Bacillus subtilis subsp. subtilis str. 168

Solvent-accessible surface area (backbone atoms only — not comparable to full-atom values): 5696 Å² total; per-residue (Å²): 136,80,94,46,73,54,56,56,51,49,51,52,52,41,50,52,52,16,66,76,68,76,50,87,66,84,88,82,56,78,76,68,40,41,80,39,60,86,75,40,86,44,53,86,54,33,44,76,62,24,40,54,51,51,51,52,61,54,68,44,96,72,86,86,87,77,66,61,80,47,97,89,36,64,47,70,68,59,53,52,57,60,68,41,51,59,82,87,55,110

Mean predicted aligned error: 3.53 Å